Protein AF-A0A941KL10-F1 (afdb_monomer_lite)

Secondary structure (DSSP, 8-state):
--HHHHHHHHHHHHHHHHHHHHHHHHHHHHTT-HHHHHHHHHHS----IIIIIHHHHHHHHHHHHHTT-HHHHHHHHHHHHHHGGGS---HHHHHHHHHHHHHHHHHHSTTS---HHHHHHHTT----TTSS-HHHHHHS-S-TTTT---PPPPPPPPPP-

pLDDT: mean 87.09, std 13.8, range [38.12, 97.5]

Foldseek 3Di:
DPPVVVVVVVLVVLLVLLLVLLQQLLVCVVVLNLVSSVVSLVRRDDHDLQRCVLSSLLSVLSSCLSVVVLVSSLVSLLVSLVCNVVYPDDPQQSLVSLLLSLQSQLVSDPNSGHDPSSCVSNVDDDHDPVPHDVSCCSRRPSDPPPVPPPPPPPPDPPDDD

Sequence (161 aa):
MFSGRKSAEKRREQIETADAAVADAMQALNVDDVDAARQHLAEAPKTHYADVGWKVGLAGAMIDLKMGRKRSGLNKLVAVCSRLDETSLSKDDKNYLRLYALYRSSEVTKDRKAPMELRMLVEDFRFDHTLVDPILRRDFVLRKADELAETPPPPPPPAVA

Radius of gyration: 19.18 Å; chains: 1; bounding box: 46×34×82 Å

Structure (mmCIF, N/CA/C/O backbone):
data_AF-A0A941KL10-F1
#
_entry.id   AF-A0A941KL10-F1
#
loop_
_atom_site.group_PDB
_atom_site.id
_atom_site.type_symbol
_atom_site.label_atom_id
_atom_site.label_alt_id
_atom_site.label_comp_id
_atom_site.label_asym_id
_atom_site.label_entity_id
_atom_site.label_seq_id
_atom_site.pdbx_PDB_ins_code
_atom_site.Cartn_x
_atom_site.Cartn_y
_atom_site.Cartn_z
_atom_site.occupancy
_atom_site.B_iso_or_equiv
_atom_site.auth_seq_id
_atom_site.auth_comp_id
_atom_site.auth_asym_id
_atom_site.auth_atom_id
_atom_site.pdbx_PDB_model_num
ATOM 1 N N . MET A 1 1 ? 19.144 -2.501 -32.855 1.00 54.62 1 MET A N 1
ATOM 2 C CA . MET A 1 1 ? 18.860 -3.002 -31.487 1.00 54.62 1 MET A CA 1
ATOM 3 C C . MET A 1 1 ? 18.588 -1.875 -30.463 1.00 54.62 1 MET A C 1
ATOM 5 O O . MET A 1 1 ? 18.832 -2.064 -29.281 1.00 54.62 1 MET A O 1
ATOM 9 N N . PHE A 1 2 ? 18.045 -0.713 -30.865 1.00 56.78 2 PHE A N 1
ATOM 10 C CA . PHE A 1 2 ? 17.906 0.469 -29.984 1.00 56.78 2 PHE A CA 1
ATOM 11 C C . PHE A 1 2 ? 16.512 0.657 -29.345 1.00 56.78 2 PHE A C 1
ATOM 13 O O . PHE A 1 2 ? 16.384 1.415 -28.388 1.00 56.78 2 PHE A O 1
ATOM 20 N N . SER A 1 3 ? 15.469 -0.042 -29.815 1.00 62.28 3 SER A N 1
ATOM 21 C CA . SER A 1 3 ? 14.093 0.134 -29.311 1.00 62.28 3 SER A CA 1
ATOM 22 C C . SER A 1 3 ? 13.882 -0.411 -27.892 1.00 62.28 3 SER A C 1
ATOM 24 O O . SER A 1 3 ? 13.167 0.208 -27.109 1.00 62.28 3 SER A O 1
ATOM 26 N N . GLY A 1 4 ? 14.552 -1.513 -27.532 1.00 66.19 4 GLY A N 1
ATOM 27 C CA . GLY A 1 4 ? 14.400 -2.163 -26.223 1.00 66.19 4 GLY A CA 1
ATOM 28 C C . GLY A 1 4 ? 14.954 -1.353 -25.045 1.00 66.19 4 GLY A C 1
ATOM 29 O O . GLY A 1 4 ? 14.389 -1.386 -23.953 1.00 66.19 4 GLY A O 1
ATOM 30 N N . ARG A 1 5 ? 16.029 -0.579 -25.261 1.00 72.50 5 ARG A N 1
ATOM 31 C CA . ARG A 1 5 ? 16.609 0.282 -24.213 1.00 72.50 5 ARG A CA 1
ATOM 32 C C . ARG A 1 5 ? 15.681 1.444 -23.875 1.00 72.50 5 ARG A C 1
ATOM 34 O O . ARG A 1 5 ? 15.377 1.638 -22.707 1.00 72.50 5 ARG A O 1
ATOM 41 N N . LYS A 1 6 ? 15.136 2.119 -24.892 1.00 74.81 6 LYS A N 1
ATOM 42 C CA . LYS A 1 6 ? 14.195 3.233 -24.710 1.00 74.81 6 LYS A CA 1
ATOM 43 C C . LYS A 1 6 ? 12.895 2.795 -24.023 1.00 74.81 6 LYS A C 1
ATOM 45 O O . LYS A 1 6 ? 12.354 3.526 -23.203 1.00 74.81 6 LYS A O 1
ATOM 50 N N . SER A 1 7 ? 12.395 1.592 -24.324 1.00 82.75 7 SER A N 1
ATOM 51 C CA . SER A 1 7 ? 11.226 1.042 -23.622 1.00 82.75 7 SER A CA 1
ATOM 52 C C . SER A 1 7 ? 11.526 0.642 -22.176 1.00 82.75 7 SER A C 1
ATOM 54 O O . SER A 1 7 ? 10.665 0.801 -21.317 1.00 82.75 7 SER A O 1
ATOM 56 N N . ALA A 1 8 ? 12.728 0.128 -21.898 1.00 85.69 8 ALA A N 1
ATOM 57 C CA . ALA A 1 8 ? 13.136 -0.238 -20.543 1.00 85.69 8 ALA A CA 1
ATOM 58 C C . ALA A 1 8 ? 13.370 0.999 -19.665 1.00 85.69 8 ALA A C 1
ATOM 60 O O . ALA A 1 8 ? 12.950 1.016 -18.514 1.00 85.69 8 ALA A O 1
ATOM 61 N N . GLU A 1 9 ? 13.987 2.038 -20.221 1.00 88.12 9 GLU A N 1
ATOM 62 C CA . GLU A 1 9 ? 14.201 3.329 -19.564 1.00 88.12 9 GLU A CA 1
ATOM 63 C C . GLU A 1 9 ? 12.870 4.005 -19.227 1.00 88.12 9 GLU A C 1
ATOM 65 O O . GLU A 1 9 ? 12.621 4.312 -18.068 1.00 88.12 9 GLU A O 1
ATOM 70 N N . LYS A 1 10 ? 11.945 4.078 -20.193 1.00 88.88 10 LYS A N 1
ATOM 71 C CA . LYS A 1 10 ? 10.589 4.585 -19.945 1.00 88.88 10 LYS A CA 1
ATOM 72 C C . LYS A 1 10 ? 9.850 3.788 -18.867 1.00 88.88 10 LYS A C 1
ATOM 74 O O . LYS A 1 10 ? 9.113 4.364 -18.075 1.00 88.88 10 LYS A O 1
ATOM 79 N N . ARG A 1 11 ? 10.019 2.460 -18.828 1.00 89.00 11 ARG A N 1
ATOM 80 C CA . ARG A 1 11 ? 9.426 1.632 -17.766 1.00 89.00 11 ARG A CA 1
ATOM 81 C C . ARG A 1 11 ? 10.024 1.975 -16.401 1.00 89.00 11 ARG A C 1
ATOM 83 O O . ARG A 1 11 ? 9.268 2.069 -15.444 1.00 89.00 11 ARG A O 1
ATOM 90 N N . ARG A 1 12 ? 11.345 2.155 -16.305 1.00 91.12 12 ARG A N 1
ATOM 91 C CA . ARG A 1 12 ? 12.007 2.551 -15.050 1.00 91.12 12 ARG A CA 1
ATOM 92 C C . ARG A 1 12 ? 11.510 3.905 -14.566 1.00 91.12 12 ARG A C 1
ATOM 94 O O . ARG A 1 12 ? 11.072 3.991 -13.431 1.00 91.12 12 ARG A O 1
ATOM 101 N N . GLU A 1 13 ? 11.455 4.893 -15.451 1.00 93.19 13 GLU A N 1
ATOM 102 C CA . GLU A 1 13 ? 10.927 6.225 -15.140 1.00 93.19 13 GLU A CA 1
ATOM 103 C C . GLU A 1 13 ? 9.470 6.159 -14.649 1.00 93.19 13 GLU A C 1
ATOM 105 O O . GLU A 1 13 ? 9.105 6.795 -13.663 1.00 93.19 13 GLU A O 1
ATOM 110 N N . GLN A 1 14 ? 8.627 5.332 -15.279 1.00 93.00 14 GLN A N 1
ATOM 111 C CA . GLN A 1 14 ? 7.256 5.101 -14.811 1.00 93.00 14 GLN A CA 1
ATOM 112 C C . GLN A 1 14 ? 7.201 4.439 -13.431 1.00 93.00 14 GLN A C 1
ATOM 114 O O . GLN A 1 14 ? 6.333 4.785 -12.633 1.00 93.00 14 GLN A O 1
ATOM 119 N N . ILE A 1 15 ? 8.093 3.485 -13.156 1.00 93.62 15 ILE A N 1
ATOM 120 C CA . ILE A 1 15 ? 8.186 2.835 -11.846 1.00 93.62 15 ILE A CA 1
ATOM 121 C C . ILE A 1 15 ? 8.603 3.856 -10.787 1.00 93.62 15 ILE A C 1
ATOM 123 O O . ILE A 1 15 ? 7.926 3.960 -9.773 1.00 93.62 15 ILE A O 1
ATOM 127 N N . GLU A 1 16 ? 9.650 4.637 -11.048 1.00 94.19 16 GLU A N 1
ATOM 128 C CA . GLU A 1 16 ? 10.153 5.682 -10.147 1.00 94.19 16 GLU A CA 1
ATOM 129 C C . GLU A 1 16 ? 9.087 6.749 -9.871 1.00 94.19 16 GLU A C 1
ATOM 131 O O . GLU A 1 16 ? 8.842 7.097 -8.719 1.00 94.19 16 GLU A O 1
ATOM 136 N N . THR A 1 17 ? 8.379 7.204 -10.909 1.00 95.38 17 THR A N 1
ATOM 137 C CA . THR A 1 17 ? 7.295 8.191 -10.772 1.00 95.38 17 THR A CA 1
ATOM 138 C C . THR A 1 17 ? 6.135 7.641 -9.940 1.00 95.38 17 THR A C 1
ATOM 140 O O . THR A 1 17 ? 5.599 8.335 -9.080 1.00 95.38 17 THR A O 1
ATOM 143 N N . ALA A 1 18 ? 5.731 6.388 -10.175 1.00 95.25 18 ALA A N 1
ATOM 144 C CA . ALA A 1 18 ? 4.672 5.758 -9.389 1.00 95.25 18 ALA A CA 1
ATOM 145 C C . ALA A 1 18 ? 5.098 5.515 -7.935 1.00 95.25 18 ALA A C 1
ATOM 147 O O . ALA A 1 18 ? 4.270 5.646 -7.037 1.00 95.25 18 ALA A O 1
ATOM 148 N N . ASP A 1 19 ? 6.365 5.172 -7.700 1.00 94.50 19 ASP A N 1
ATOM 149 C CA . ASP A 1 19 ? 6.909 4.983 -6.357 1.00 94.50 19 ASP A CA 1
ATOM 150 C C . ASP A 1 19 ? 6.917 6.298 -5.568 1.00 94.50 19 ASP A C 1
ATOM 152 O O . ASP A 1 19 ? 6.421 6.339 -4.443 1.00 94.50 19 ASP A O 1
ATOM 156 N N . ALA A 1 20 ? 7.375 7.389 -6.193 1.00 95.56 20 ALA A N 1
ATOM 157 C CA . ALA A 1 20 ? 7.349 8.731 -5.611 1.00 95.56 20 ALA A CA 1
ATOM 158 C C . ALA A 1 20 ? 5.918 9.182 -5.280 1.00 95.56 20 ALA A C 1
ATOM 160 O O . ALA A 1 20 ? 5.639 9.570 -4.149 1.00 95.56 20 ALA A O 1
ATOM 161 N N . ALA A 1 21 ? 4.983 9.019 -6.220 1.00 96.56 21 ALA A N 1
ATOM 162 C CA . ALA A 1 21 ? 3.575 9.348 -6.004 1.00 96.56 21 ALA A CA 1
ATOM 163 C C . ALA A 1 21 ? 2.951 8.563 -4.835 1.00 96.56 21 ALA A C 1
ATOM 165 O O . ALA A 1 21 ? 2.115 9.091 -4.100 1.00 96.56 21 ALA A O 1
ATOM 166 N N . VAL A 1 22 ? 3.350 7.298 -4.640 1.00 96.69 22 VAL A N 1
ATOM 167 C CA . VAL A 1 22 ? 2.922 6.512 -3.476 1.00 96.69 22 VAL A CA 1
ATOM 168 C C . VAL A 1 22 ? 3.543 7.047 -2.191 1.00 96.69 22 VAL A C 1
ATOM 170 O O . VAL A 1 22 ? 2.820 7.174 -1.204 1.00 96.69 22 VAL A O 1
ATOM 173 N N . ALA A 1 23 ? 4.840 7.354 -2.183 1.00 95.19 23 ALA A N 1
ATOM 174 C CA . ALA A 1 23 ? 5.514 7.898 -1.008 1.00 95.19 23 ALA A CA 1
ATOM 175 C C . ALA A 1 23 ? 4.858 9.214 -0.552 1.00 95.19 23 ALA A C 1
ATOM 177 O O . ALA A 1 23 ? 4.473 9.330 0.614 1.00 95.19 23 ALA A O 1
ATOM 178 N N . ASP A 1 24 ? 4.618 10.139 -1.485 1.00 96.69 24 ASP A N 1
ATOM 179 C CA . ASP A 1 24 ? 3.948 11.416 -1.220 1.00 96.69 24 ASP A CA 1
ATOM 180 C C . ASP A 1 24 ? 2.513 11.201 -0.719 1.00 96.69 24 ASP A C 1
ATOM 182 O O . ASP A 1 24 ? 2.085 11.799 0.273 1.00 96.69 24 ASP A O 1
ATOM 186 N N . ALA A 1 25 ? 1.772 10.273 -1.338 1.00 97.00 25 ALA A N 1
ATOM 187 C CA . ALA A 1 25 ? 0.425 9.938 -0.894 1.00 97.00 25 ALA A CA 1
ATOM 188 C C . ALA A 1 25 ? 0.406 9.362 0.530 1.00 97.00 25 ALA A C 1
ATOM 190 O O . ALA A 1 25 ? -0.423 9.760 1.349 1.00 97.00 25 ALA A O 1
ATOM 191 N N . MET A 1 26 ? 1.315 8.441 0.854 1.00 95.94 26 MET A N 1
ATOM 192 C CA . MET A 1 26 ? 1.411 7.850 2.190 1.00 95.94 26 MET A CA 1
ATOM 193 C C . MET A 1 26 ? 1.853 8.880 3.237 1.00 95.94 26 MET A C 1
ATOM 195 O O . MET A 1 26 ? 1.329 8.875 4.354 1.00 95.94 26 MET A O 1
ATOM 199 N N . GLN A 1 27 ? 2.748 9.804 2.879 1.00 94.25 27 GLN A N 1
ATOM 200 C CA . GLN A 1 27 ? 3.142 10.915 3.742 1.00 94.25 27 GLN A CA 1
ATOM 201 C C . GLN A 1 27 ? 1.961 11.847 4.041 1.00 94.25 27 GLN A C 1
ATOM 203 O O . GLN A 1 27 ? 1.730 12.175 5.206 1.00 94.25 27 GLN A O 1
ATOM 208 N N . ALA A 1 28 ? 1.166 12.206 3.031 1.00 95.69 28 ALA A N 1
ATOM 209 C CA . ALA A 1 28 ? -0.050 12.995 3.217 1.00 95.69 28 ALA A CA 1
ATOM 210 C C . ALA A 1 28 ? -1.064 12.279 4.135 1.00 95.69 28 ALA A C 1
ATOM 212 O O . ALA A 1 28 ? -1.603 12.874 5.069 1.00 95.69 28 ALA A O 1
ATOM 213 N N . LEU A 1 29 ? -1.246 10.961 3.971 1.00 94.19 29 LEU A N 1
ATOM 214 C CA . LEU A 1 29 ? -2.108 10.165 4.856 1.00 94.19 29 LEU A CA 1
ATOM 215 C C . LEU A 1 29 ? -1.626 10.109 6.315 1.00 94.19 29 LEU A C 1
ATOM 217 O O . LEU A 1 29 ? -2.452 9.927 7.216 1.00 94.19 29 LEU A O 1
ATOM 221 N 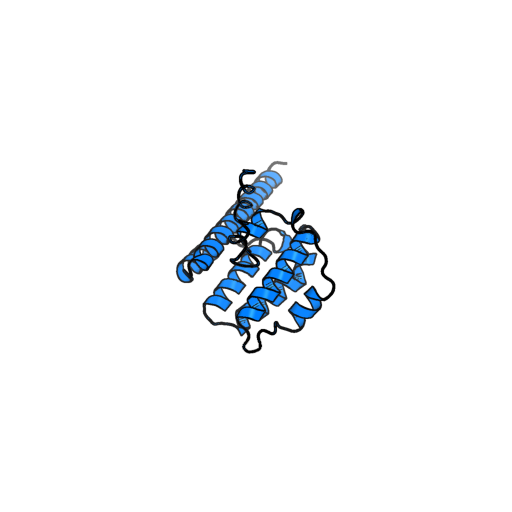N . ASN A 1 30 ? -0.321 10.244 6.569 1.00 89.75 30 ASN A N 1
ATOM 222 C CA . ASN A 1 30 ? 0.229 10.248 7.928 1.00 89.75 30 ASN A CA 1
ATOM 223 C C . ASN A 1 30 ? -0.164 11.504 8.720 1.00 89.75 30 ASN A C 1
ATOM 225 O O . ASN A 1 30 ? -0.309 11.416 9.944 1.00 89.75 30 ASN A O 1
ATOM 229 N N . VAL A 1 31 ? -0.378 12.624 8.024 1.00 92.62 31 VAL A N 1
ATOM 230 C CA . VAL A 1 31 ? -0.869 13.899 8.580 1.00 92.62 31 VAL A CA 1
ATOM 231 C C . VAL A 1 31 ? -2.372 14.110 8.351 1.00 92.62 31 VAL A C 1
ATOM 233 O O . VAL A 1 31 ? -2.872 15.216 8.515 1.00 92.62 31 VAL A O 1
ATOM 236 N N . ASP A 1 32 ? -3.094 13.040 7.996 1.00 92.75 32 ASP A N 1
ATOM 237 C CA . ASP A 1 32 ? -4.540 13.029 7.737 1.00 92.75 32 ASP A CA 1
ATOM 238 C C . ASP A 1 32 ? -5.006 13.935 6.572 1.00 92.75 32 ASP A C 1
ATOM 240 O O . ASP A 1 32 ? -6.200 14.211 6.440 1.00 92.75 32 ASP A O 1
ATOM 244 N N . ASP A 1 33 ? -4.101 14.314 5.661 1.00 96.38 33 ASP A N 1
ATOM 245 C CA . ASP A 1 33 ? -4.433 15.032 4.425 1.00 96.38 33 ASP A CA 1
ATOM 246 C C . ASP A 1 33 ? -4.834 14.050 3.311 1.00 96.38 33 ASP A C 1
ATOM 248 O O . ASP A 1 33 ? -4.043 13.597 2.478 1.00 96.38 33 ASP A O 1
ATOM 252 N N . VAL A 1 34 ? -6.109 13.666 3.327 1.00 96.75 34 VAL A N 1
ATOM 253 C CA . VAL A 1 34 ? -6.660 12.680 2.390 1.00 96.75 34 VAL A CA 1
ATOM 254 C C . VAL A 1 34 ? -6.808 13.241 0.973 1.00 96.75 34 VAL A C 1
ATOM 256 O O . VAL A 1 34 ? -6.735 12.480 0.005 1.00 96.75 34 VAL A O 1
ATOM 259 N N . ASP A 1 35 ? -7.016 14.549 0.826 1.00 96.94 35 ASP A N 1
ATOM 260 C CA . ASP A 1 35 ? -7.191 15.166 -0.488 1.00 96.94 35 ASP A CA 1
ATOM 261 C C . ASP A 1 35 ? -5.858 15.279 -1.227 1.00 96.94 35 ASP A C 1
ATOM 263 O O . ASP A 1 35 ? -5.795 14.873 -2.393 1.00 96.94 35 ASP A O 1
ATOM 267 N N . ALA A 1 36 ? -4.782 15.694 -0.549 1.00 97.19 36 ALA A N 1
ATOM 268 C CA . ALA A 1 36 ? -3.438 15.651 -1.121 1.00 97.19 36 ALA A CA 1
ATOM 269 C C . ALA A 1 36 ? -3.033 14.214 -1.478 1.00 97.19 36 ALA A C 1
ATOM 271 O O . ALA A 1 36 ? -2.588 13.953 -2.596 1.00 97.19 36 ALA A O 1
ATOM 272 N N . ALA A 1 37 ? -3.297 13.241 -0.595 1.00 97.19 37 ALA A N 1
ATOM 273 C CA . ALA A 1 37 ? -2.994 11.836 -0.875 1.00 97.19 37 ALA A CA 1
ATOM 274 C C . ALA A 1 37 ? -3.665 11.321 -2.158 1.00 97.19 37 ALA A C 1
ATOM 276 O O . ALA A 1 37 ? -3.079 10.561 -2.932 1.00 97.19 37 ALA A O 1
ATOM 277 N N . ARG A 1 38 ? -4.908 11.746 -2.407 1.00 97.44 38 ARG A N 1
ATOM 278 C CA . ARG A 1 38 ? -5.637 11.413 -3.635 1.00 97.44 38 ARG A CA 1
ATOM 279 C C . ARG A 1 38 ? -5.055 12.080 -4.868 1.00 97.44 38 ARG A C 1
ATOM 281 O O . ARG A 1 38 ? -5.061 11.444 -5.918 1.00 97.44 38 ARG A O 1
ATOM 288 N N . GLN A 1 39 ? -4.624 13.333 -4.753 1.00 97.31 39 GLN A N 1
ATOM 289 C CA . GLN A 1 39 ? -4.010 14.066 -5.858 1.00 97.31 39 GLN A CA 1
ATOM 290 C C . GLN A 1 39 ? -2.694 13.403 -6.265 1.00 97.31 39 GLN A C 1
ATOM 292 O O . GLN A 1 39 ? -2.580 12.984 -7.413 1.00 97.31 39 GLN A O 1
ATOM 297 N N . HIS A 1 40 ? -1.790 13.162 -5.311 1.00 97.06 40 HIS A N 1
ATOM 298 C CA . HIS A 1 40 ? -0.528 12.464 -5.567 1.00 97.06 40 HIS A CA 1
ATOM 299 C C . HIS A 1 40 ? -0.753 11.091 -6.210 1.00 97.06 40 HIS A C 1
ATOM 301 O O . HIS A 1 40 ? -0.184 10.780 -7.253 1.00 97.06 40 HIS A O 1
ATOM 307 N N . LEU A 1 41 ? -1.663 10.275 -5.664 1.00 96.06 41 LEU A N 1
ATOM 308 C CA . LEU A 1 41 ? -1.915 8.947 -6.227 1.00 96.06 41 LEU A CA 1
ATOM 309 C C . LEU A 1 41 ? -2.582 8.991 -7.616 1.00 96.06 41 LEU A C 1
ATOM 311 O O . LEU A 1 41 ? -2.435 8.047 -8.390 1.00 96.06 41 LEU A O 1
ATOM 315 N N . ALA A 1 42 ? -3.318 10.056 -7.950 1.00 95.06 42 ALA A N 1
ATOM 316 C CA . ALA A 1 42 ? -3.915 10.229 -9.276 1.00 95.06 42 ALA A CA 1
ATOM 317 C C . ALA A 1 42 ? -2.871 10.544 -10.360 1.00 95.06 42 ALA A C 1
ATOM 319 O O . ALA A 1 42 ? -3.112 10.250 -11.533 1.00 95.06 42 ALA A O 1
ATOM 320 N N . GLU A 1 43 ? -1.724 11.101 -9.973 1.00 94.12 43 GLU A N 1
ATOM 321 C CA . GLU A 1 43 ? -0.586 11.366 -10.859 1.00 94.12 43 GLU A CA 1
ATOM 322 C C . GLU A 1 43 ? 0.250 10.105 -11.132 1.00 94.12 43 GLU A C 1
ATOM 324 O O . GLU A 1 43 ? 1.007 10.059 -12.104 1.00 94.12 43 GLU A O 1
ATOM 329 N N . ALA A 1 44 ? 0.077 9.047 -10.329 1.00 94.19 44 ALA A N 1
ATOM 330 C CA . ALA A 1 44 ? 0.808 7.798 -10.497 1.00 94.19 44 ALA A CA 1
ATOM 331 C C . ALA A 1 44 ? 0.500 7.149 -11.866 1.00 94.19 44 ALA A C 1
ATOM 333 O O . ALA A 1 44 ? -0.662 6.842 -12.175 1.00 94.19 44 ALA A O 1
ATOM 334 N N . PRO A 1 45 ? 1.517 6.872 -12.705 1.00 93.50 45 PRO A N 1
ATOM 335 C CA . PRO A 1 45 ? 1.301 6.204 -13.977 1.00 93.50 45 PRO A CA 1
ATOM 336 C C . PRO A 1 45 ? 0.795 4.771 -13.773 1.00 93.50 45 PRO A C 1
ATOM 338 O O . PRO A 1 45 ? 1.086 4.100 -12.783 1.00 93.50 45 PRO A O 1
ATOM 341 N N . LYS A 1 46 ? 0.065 4.255 -14.767 1.00 91.06 46 LYS A N 1
ATOM 342 C CA . LYS A 1 46 ? -0.338 2.844 -14.784 1.00 91.06 46 LYS A CA 1
ATOM 343 C C . LYS A 1 46 ? 0.890 1.960 -14.989 1.00 91.06 46 LYS A C 1
ATOM 345 O O . LYS A 1 46 ? 1.499 1.985 -16.057 1.00 91.06 46 LYS A O 1
ATOM 350 N N . THR A 1 47 ? 1.198 1.148 -13.990 1.00 91.06 47 THR A N 1
ATOM 351 C CA . THR A 1 47 ? 2.322 0.207 -13.986 1.00 91.06 47 THR A CA 1
ATOM 352 C C . THR A 1 47 ? 1.831 -1.231 -13.842 1.00 91.06 47 THR A C 1
ATOM 354 O O . THR A 1 47 ? 0.682 -1.489 -13.466 1.00 91.06 47 THR A O 1
ATOM 357 N N . HIS A 1 48 ? 2.688 -2.200 -14.175 1.00 91.75 48 HIS A N 1
ATOM 358 C CA . HIS A 1 48 ? 2.368 -3.599 -13.917 1.00 91.75 48 HIS A CA 1
ATOM 359 C C . HIS A 1 48 ? 2.317 -3.862 -12.413 1.00 91.75 48 HIS A C 1
ATOM 361 O O . HIS A 1 48 ? 3.083 -3.293 -11.632 1.00 91.75 48 HIS A O 1
ATOM 367 N N . TYR A 1 49 ? 1.421 -4.769 -12.018 1.00 91.75 49 TYR A N 1
ATOM 368 C CA . TYR A 1 49 ? 1.232 -5.127 -10.616 1.00 91.75 49 TYR A CA 1
ATOM 369 C C . TYR A 1 49 ? 2.531 -5.611 -9.962 1.00 91.75 49 TYR A C 1
ATOM 371 O O . TYR A 1 49 ? 2.855 -5.141 -8.880 1.00 91.75 49 TYR A O 1
ATOM 379 N N . ALA A 1 50 ? 3.279 -6.487 -10.643 1.00 92.06 50 ALA A N 1
ATOM 380 C CA . ALA A 1 50 ? 4.522 -7.073 -10.141 1.00 92.06 50 ALA A CA 1
ATOM 381 C C . ALA A 1 50 ? 5.663 -6.058 -9.941 1.00 92.06 50 ALA A C 1
ATOM 383 O O . ALA A 1 50 ? 6.536 -6.311 -9.117 1.00 92.06 50 ALA A O 1
ATOM 384 N N . ASP A 1 51 ? 5.634 -4.927 -10.657 1.00 90.62 51 ASP A N 1
ATOM 385 C CA . ASP A 1 51 ? 6.660 -3.885 -10.568 1.00 90.62 51 ASP A CA 1
ATOM 386 C C . ASP A 1 51 ? 6.380 -2.965 -9.362 1.00 90.62 51 ASP A C 1
ATOM 388 O O . ASP A 1 51 ? 7.045 -3.038 -8.332 1.00 90.62 51 ASP A O 1
ATOM 392 N N . VAL A 1 52 ? 5.348 -2.118 -9.465 1.00 93.00 52 VAL A N 1
ATOM 393 C CA . VAL A 1 52 ? 4.967 -1.148 -8.413 1.00 93.00 52 VAL A CA 1
ATOM 394 C C . VAL A 1 52 ? 3.451 -0.952 -8.298 1.00 93.00 52 VAL A C 1
ATOM 396 O O . VAL A 1 52 ? 2.965 -0.294 -7.380 1.00 93.00 52 VAL A O 1
ATOM 399 N N . GLY A 1 53 ? 2.657 -1.573 -9.178 1.00 93.56 53 GLY A N 1
ATOM 400 C CA . GLY A 1 53 ? 1.197 -1.449 -9.141 1.00 93.56 53 GLY A CA 1
ATOM 401 C C . GLY A 1 53 ? 0.580 -1.961 -7.833 1.00 93.56 53 GLY A C 1
ATOM 402 O O . GLY A 1 53 ? -0.479 -1.486 -7.423 1.00 93.56 53 GLY A O 1
ATOM 403 N N . TRP A 1 54 ? 1.256 -2.879 -7.135 1.00 95.81 54 TRP A N 1
ATOM 404 C CA . TRP A 1 54 ? 0.863 -3.320 -5.798 1.00 95.81 54 TRP A CA 1
ATOM 405 C C . TRP A 1 54 ? 0.955 -2.192 -4.749 1.00 95.81 54 TRP A C 1
ATOM 407 O O . TRP A 1 54 ? 0.046 -2.074 -3.925 1.00 95.81 54 TRP A O 1
ATOM 417 N N . LYS A 1 55 ? 1.978 -1.319 -4.810 1.00 95.75 55 LYS A N 1
ATOM 418 C CA . LYS A 1 55 ? 2.128 -0.151 -3.918 1.00 95.75 55 LYS A CA 1
ATOM 419 C C . LYS A 1 55 ? 1.008 0.859 -4.149 1.00 95.75 55 LYS A C 1
ATOM 421 O O . LYS A 1 55 ? 0.365 1.297 -3.196 1.00 95.75 55 LYS A O 1
ATOM 426 N N . VAL A 1 56 ? 0.712 1.148 -5.419 1.00 96.25 56 VAL A N 1
ATOM 427 C CA . VAL A 1 56 ? -0.397 2.031 -5.823 1.00 96.25 56 VAL A CA 1
ATOM 428 C C . VAL A 1 56 ? -1.735 1.488 -5.311 1.00 96.25 56 VAL A C 1
ATOM 430 O O . VAL A 1 56 ? -2.546 2.226 -4.750 1.00 96.25 56 VAL A O 1
ATOM 433 N N . GLY A 1 57 ? -1.958 0.176 -5.447 1.00 96.12 57 GLY A N 1
ATOM 434 C CA . GLY A 1 57 ? -3.146 -0.494 -4.918 1.00 96.12 57 GLY A CA 1
ATOM 435 C C . GLY A 1 57 ? -3.263 -0.395 -3.394 1.00 96.12 57 GLY A C 1
ATOM 436 O O . GLY A 1 57 ? -4.357 -0.143 -2.882 1.00 96.12 57 GLY A O 1
ATOM 437 N N . LEU A 1 58 ? -2.146 -0.549 -2.676 1.00 96.69 58 LEU A N 1
ATOM 438 C CA . LEU A 1 58 ? -2.100 -0.466 -1.217 1.00 96.69 58 LEU A CA 1
ATOM 439 C C . LEU A 1 58 ? -2.397 0.956 -0.718 1.00 96.69 58 LEU A C 1
ATOM 441 O O . LEU A 1 58 ? -3.275 1.130 0.129 1.00 96.69 58 LEU A O 1
ATOM 445 N N . ALA A 1 59 ? -1.758 1.976 -1.297 1.00 97.00 59 ALA A N 1
ATOM 446 C CA . ALA A 1 59 ? -2.038 3.381 -0.993 1.00 97.00 59 ALA A CA 1
ATOM 447 C C . ALA A 1 59 ? -3.505 3.740 -1.287 1.00 97.00 59 ALA A C 1
ATOM 449 O O . ALA A 1 59 ? -4.194 4.336 -0.457 1.00 97.00 59 ALA A O 1
ATOM 450 N N . GLY A 1 60 ? -4.042 3.277 -2.420 1.00 97.25 60 GLY A N 1
ATOM 451 C CA . GLY A 1 60 ? -5.450 3.465 -2.769 1.00 97.25 60 GLY A CA 1
ATOM 452 C C . GLY A 1 60 ? -6.424 2.781 -1.802 1.00 97.25 60 GLY A C 1
ATOM 453 O O . GLY A 1 60 ? -7.540 3.270 -1.604 1.00 97.25 60 GLY A O 1
ATOM 454 N N . ALA A 1 61 ? -6.026 1.666 -1.183 1.00 97.50 61 ALA A N 1
ATOM 455 C CA . ALA A 1 61 ? -6.792 1.040 -0.110 1.00 97.50 61 ALA A CA 1
ATOM 456 C C . ALA A 1 61 ? -6.791 1.912 1.155 1.00 97.50 61 ALA A C 1
ATOM 458 O O . ALA A 1 61 ? -7.846 2.100 1.761 1.00 97.50 61 ALA A O 1
ATOM 459 N N . MET A 1 62 ? -5.638 2.481 1.525 1.00 97.00 62 MET A N 1
ATOM 460 C CA . MET A 1 62 ? -5.509 3.354 2.699 1.00 97.00 62 MET A CA 1
ATOM 461 C C . MET A 1 62 ? -6.332 4.633 2.566 1.00 97.00 62 MET A C 1
ATOM 463 O O . MET A 1 62 ? -7.038 4.997 3.506 1.00 97.00 62 MET A O 1
ATOM 467 N N . ILE A 1 63 ? -6.327 5.254 1.384 1.00 97.38 63 ILE A N 1
ATOM 468 C CA . ILE A 1 63 ? -7.191 6.400 1.074 1.00 97.38 63 ILE A CA 1
ATOM 469 C C . ILE A 1 63 ? -8.661 6.039 1.309 1.00 97.38 63 ILE A C 1
ATOM 471 O O . ILE A 1 63 ? -9.363 6.742 2.032 1.00 97.38 63 ILE A O 1
ATOM 475 N N . ASP A 1 64 ? -9.141 4.923 0.750 1.00 97.50 64 ASP A N 1
ATOM 476 C CA . ASP A 1 64 ? -10.539 4.512 0.927 1.00 97.50 64 ASP A CA 1
ATOM 477 C C . ASP A 1 64 ? -10.888 4.265 2.401 1.00 97.50 64 ASP A C 1
ATOM 479 O O . ASP A 1 64 ? -11.978 4.636 2.845 1.00 97.50 64 ASP A O 1
ATOM 483 N N . LEU A 1 65 ? -9.976 3.667 3.173 1.00 95.19 65 LEU A N 1
ATOM 484 C CA . LEU A 1 65 ? -10.167 3.468 4.610 1.00 95.19 65 LEU A CA 1
ATOM 485 C C . LEU A 1 65 ? -10.265 4.799 5.365 1.00 95.19 65 LEU A C 1
ATOM 487 O O . LEU A 1 65 ? -11.180 4.962 6.175 1.00 95.19 65 LEU A O 1
ATOM 491 N N . LYS A 1 66 ? -9.383 5.759 5.066 1.00 94.31 66 LYS A N 1
ATOM 492 C CA . LYS A 1 66 ? -9.374 7.102 5.668 1.00 94.31 66 LYS A CA 1
ATOM 493 C C . LYS A 1 66 ? -10.605 7.928 5.294 1.00 94.31 66 LYS A C 1
ATOM 495 O O . LYS A 1 66 ? -11.135 8.642 6.135 1.00 94.31 66 LYS A O 1
ATOM 500 N N . MET A 1 67 ? -11.147 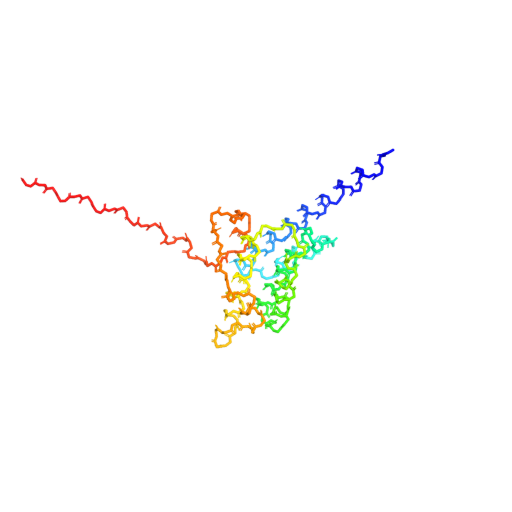7.740 4.091 1.00 94.62 67 MET A N 1
ATOM 501 C CA . MET A 1 67 ? -12.423 8.333 3.660 1.00 94.62 67 MET A CA 1
ATOM 502 C C . MET A 1 67 ? -13.665 7.650 4.260 1.00 94.62 67 MET A C 1
ATOM 504 O O . MET A 1 67 ? -14.791 7.959 3.871 1.00 94.62 67 MET A O 1
ATOM 508 N N . GLY A 1 68 ? -13.500 6.661 5.143 1.00 93.75 68 GLY A N 1
ATOM 509 C CA . GLY A 1 68 ? -14.614 5.917 5.732 1.00 93.75 68 GLY A CA 1
ATOM 510 C C . GLY A 1 68 ? -15.267 4.898 4.789 1.00 93.75 68 GLY A C 1
ATOM 511 O O . GLY A 1 68 ? -16.243 4.246 5.169 1.00 93.75 68 GLY A O 1
ATOM 512 N N . ARG A 1 69 ? -14.718 4.669 3.588 1.00 95.75 69 ARG A N 1
ATOM 513 C CA . ARG A 1 69 ? -15.195 3.667 2.616 1.00 95.75 69 ARG A CA 1
ATOM 514 C C . ARG A 1 69 ? -14.676 2.273 2.968 1.00 95.75 69 ARG A C 1
ATOM 516 O O . ARG A 1 69 ? -14.042 1.595 2.158 1.00 95.75 69 ARG A O 1
ATOM 523 N N . LYS A 1 70 ? -14.975 1.825 4.190 1.00 94.25 70 LYS A N 1
ATOM 524 C CA . LYS A 1 70 ? -14.398 0.621 4.812 1.00 94.25 70 LYS A CA 1
ATOM 525 C C . LYS A 1 70 ? -14.470 -0.610 3.912 1.00 94.25 70 LYS A C 1
ATOM 527 O O . LYS A 1 70 ? -13.456 -1.250 3.682 1.00 94.25 70 LYS A O 1
ATOM 532 N N . ARG A 1 71 ? -15.642 -0.912 3.341 1.00 93.62 71 ARG A N 1
ATOM 533 C CA . ARG A 1 71 ? -15.820 -2.081 2.459 1.00 93.62 71 ARG A CA 1
ATOM 534 C C . ARG A 1 71 ? -14.899 -2.037 1.235 1.00 93.62 71 ARG A C 1
ATOM 536 O O . ARG A 1 71 ? -14.291 -3.046 0.904 1.00 93.62 71 ARG A O 1
ATOM 543 N N . SER A 1 72 ? -14.783 -0.874 0.592 1.00 96.12 72 SER A N 1
ATOM 544 C CA . SER A 1 72 ? -13.913 -0.688 -0.577 1.00 96.12 72 SER A CA 1
ATOM 545 C C . SER A 1 72 ? -12.442 -0.870 -0.204 1.00 96.12 72 SER A C 1
ATOM 547 O O . SER A 1 72 ? -11.746 -1.674 -0.823 1.00 96.12 72 SER A O 1
ATOM 549 N N . GLY A 1 73 ? -11.988 -0.193 0.856 1.00 96.56 73 GLY A N 1
ATOM 550 C CA . GLY A 1 73 ? -10.598 -0.280 1.306 1.00 96.56 73 GLY A CA 1
ATOM 551 C C . GLY A 1 73 ? -10.208 -1.686 1.772 1.00 96.56 73 GLY A C 1
ATOM 552 O O . GLY A 1 73 ? -9.154 -2.182 1.389 1.00 96.56 73 GLY A O 1
ATOM 553 N N . LEU A 1 74 ? -11.080 -2.378 2.515 1.00 95.94 74 LEU A N 1
ATOM 554 C CA . LEU A 1 74 ? -10.841 -3.760 2.949 1.00 95.94 74 LEU A CA 1
ATOM 555 C C . LEU A 1 74 ? -10.754 -4.733 1.766 1.00 95.94 74 LEU A C 1
ATOM 557 O O . LEU A 1 74 ? -9.843 -5.555 1.722 1.00 95.94 74 LEU A O 1
ATOM 561 N N . ASN A 1 75 ? -11.646 -4.612 0.778 1.00 96.31 75 ASN A N 1
ATOM 562 C CA . ASN A 1 75 ? -11.593 -5.449 -0.422 1.00 96.31 75 ASN A CA 1
ATOM 563 C C . ASN A 1 75 ? -10.298 -5.222 -1.214 1.00 96.31 75 ASN A C 1
ATOM 565 O O . ASN A 1 75 ? -9.689 -6.180 -1.687 1.00 96.31 75 ASN A O 1
ATOM 569 N N . LYS A 1 76 ? -9.851 -3.964 -1.335 1.00 97.31 76 LYS A N 1
ATOM 570 C CA . LYS A 1 76 ? -8.573 -3.632 -1.981 1.00 97.31 76 LYS A CA 1
ATOM 571 C C . LYS A 1 76 ? -7.380 -4.205 -1.215 1.00 97.31 76 LYS A C 1
ATOM 573 O O . LYS A 1 76 ? -6.492 -4.766 -1.848 1.00 97.31 76 LYS A O 1
ATOM 578 N N . LEU A 1 77 ? -7.379 -4.121 0.119 1.00 96.56 77 LEU A N 1
ATOM 579 C CA . LEU A 1 77 ? -6.344 -4.737 0.957 1.00 96.56 77 LEU A CA 1
ATOM 580 C C . LEU A 1 77 ? -6.233 -6.242 0.706 1.00 96.56 77 LEU A C 1
ATOM 582 O O . LEU A 1 77 ? -5.143 -6.735 0.434 1.00 96.56 77 LEU A O 1
ATOM 586 N N . VAL A 1 78 ? -7.360 -6.959 0.752 1.00 95.88 78 VAL A N 1
ATOM 587 C CA . VAL A 1 78 ? -7.402 -8.403 0.475 1.00 95.88 78 VAL A CA 1
ATOM 588 C C . VAL A 1 78 ? -6.859 -8.696 -0.923 1.00 95.88 78 VAL A C 1
ATOM 590 O O . VAL A 1 78 ? -5.993 -9.556 -1.077 1.00 95.88 78 VAL A O 1
ATOM 593 N N . ALA A 1 79 ? -7.308 -7.944 -1.933 1.00 96.12 79 ALA A N 1
ATOM 594 C CA . ALA A 1 79 ? -6.871 -8.130 -3.312 1.00 96.12 79 ALA A CA 1
ATOM 595 C C . ALA A 1 79 ? -5.353 -7.948 -3.475 1.00 96.12 79 ALA A C 1
ATOM 597 O O . ALA A 1 79 ? -4.709 -8.789 -4.098 1.00 96.12 79 ALA A O 1
ATOM 598 N N . VAL A 1 80 ? -4.767 -6.904 -2.879 1.00 96.69 80 VAL A N 1
ATOM 599 C CA . VAL A 1 80 ? -3.312 -6.685 -2.908 1.00 96.69 80 VAL A CA 1
ATOM 600 C C . VAL A 1 80 ? -2.586 -7.817 -2.176 1.00 96.69 80 VAL A C 1
ATOM 602 O O . VAL A 1 80 ? -1.736 -8.490 -2.756 1.00 96.69 80 VAL A O 1
ATOM 605 N N . CYS A 1 81 ? -2.953 -8.105 -0.925 1.00 95.38 81 CYS A N 1
ATOM 606 C CA . CYS A 1 81 ? -2.263 -9.110 -0.113 1.00 95.38 81 CYS A CA 1
ATOM 607 C C . CYS A 1 81 ? -2.323 -10.528 -0.705 1.00 95.38 81 CYS A C 1
ATOM 609 O O . CYS A 1 81 ? -1.352 -11.275 -0.572 1.00 95.38 81 CYS A O 1
ATOM 611 N N . SER A 1 82 ? -3.419 -10.877 -1.389 1.00 94.44 82 SER A N 1
ATOM 612 C CA . SER A 1 82 ? -3.587 -12.170 -2.070 1.00 94.44 82 SER A CA 1
ATOM 613 C C . SER A 1 82 ? -2.673 -12.356 -3.284 1.00 94.44 82 SER A C 1
ATOM 615 O O . SER A 1 82 ? -2.396 -13.482 -3.678 1.00 94.44 82 SER A O 1
ATOM 617 N N . ARG A 1 83 ? -2.181 -11.257 -3.865 1.00 95.62 83 ARG A N 1
ATOM 618 C CA . ARG A 1 83 ? -1.373 -11.261 -5.090 1.00 95.62 83 ARG A CA 1
ATOM 619 C C . ARG A 1 83 ? 0.089 -10.915 -4.847 1.00 95.62 83 ARG A C 1
ATOM 621 O O . ARG A 1 83 ? 0.863 -10.857 -5.793 1.00 95.62 83 ARG A O 1
ATOM 628 N N . LEU A 1 84 ? 0.499 -10.680 -3.598 1.00 94.81 84 LEU A N 1
ATOM 629 C CA . LEU A 1 84 ? 1.895 -10.360 -3.277 1.00 94.81 84 LEU A CA 1
ATOM 630 C C . LEU A 1 84 ? 2.874 -11.445 -3.745 1.00 94.81 84 LEU A C 1
ATOM 632 O O . LEU A 1 84 ? 4.022 -11.128 -4.025 1.00 94.81 84 LEU A O 1
ATOM 636 N N . ASP A 1 85 ? 2.441 -12.696 -3.899 1.00 93.31 85 ASP A N 1
ATOM 637 C CA . ASP A 1 85 ? 3.306 -13.764 -4.407 1.00 93.31 85 ASP A CA 1
ATOM 638 C C . ASP A 1 85 ? 3.651 -13.614 -5.902 1.00 93.31 85 ASP A C 1
ATOM 640 O O . ASP A 1 85 ? 4.637 -14.193 -6.348 1.00 93.31 85 ASP A O 1
ATOM 644 N N . GLU A 1 86 ? 2.925 -12.771 -6.649 1.00 94.19 86 GLU A N 1
ATOM 645 C CA . GLU A 1 86 ? 3.246 -12.388 -8.034 1.00 94.19 86 GLU A CA 1
ATOM 646 C C . GLU A 1 86 ? 4.413 -11.383 -8.130 1.00 94.19 86 GLU A C 1
ATOM 648 O O . GLU A 1 86 ? 4.882 -11.091 -9.231 1.00 94.19 86 GLU A O 1
ATOM 653 N N . THR A 1 87 ? 4.869 -10.810 -7.009 1.00 94.19 87 THR A N 1
ATOM 654 C CA . THR A 1 87 ? 5.948 -9.810 -6.984 1.00 94.19 87 THR A CA 1
ATOM 655 C C . THR A 1 87 ? 7.307 -10.447 -6.690 1.00 94.19 87 THR A C 1
ATOM 657 O O . THR A 1 87 ? 7.410 -11.522 -6.085 1.00 94.19 87 THR A O 1
ATOM 660 N N . SER A 1 88 ? 8.377 -9.736 -7.052 1.00 92.75 88 SER A N 1
ATOM 661 C CA . SER A 1 88 ? 9.760 -10.112 -6.733 1.00 92.75 88 SER A CA 1
ATOM 662 C C . SER A 1 88 ? 10.192 -9.749 -5.306 1.00 92.75 88 SER A C 1
ATOM 664 O O . SER A 1 88 ? 11.377 -9.851 -4.999 1.00 92.75 88 SER A O 1
ATOM 666 N N . LEU A 1 89 ? 9.267 -9.300 -4.448 1.00 93.75 89 LEU A N 1
ATOM 667 C CA . LEU A 1 89 ? 9.563 -8.970 -3.052 1.00 93.75 89 LEU A CA 1
ATOM 668 C C . LEU A 1 89 ? 10.113 -10.185 -2.296 1.00 93.75 89 LEU A C 1
ATOM 670 O O . LEU A 1 89 ? 9.771 -11.337 -2.598 1.00 93.75 89 LEU A O 1
ATOM 674 N N . SER A 1 90 ? 10.922 -9.921 -1.271 1.00 94.06 90 SER A N 1
ATOM 675 C CA . SER A 1 90 ? 11.383 -10.974 -0.372 1.00 94.06 90 SER A CA 1
ATOM 676 C C . SER A 1 90 ? 10.210 -11.585 0.406 1.00 94.06 90 SER A C 1
ATOM 678 O O . SER A 1 90 ? 9.113 -11.022 0.491 1.00 94.06 90 SER A O 1
ATOM 680 N N . LYS A 1 91 ? 10.431 -12.765 0.995 1.00 92.69 91 LYS A N 1
ATOM 681 C CA . LYS A 1 91 ? 9.443 -13.380 1.892 1.00 92.69 91 LYS A CA 1
ATOM 682 C C . LYS A 1 91 ? 9.124 -12.450 3.068 1.00 92.69 91 LYS A C 1
ATOM 684 O O . LYS A 1 91 ? 7.957 -12.329 3.439 1.00 92.69 91 LYS A O 1
ATOM 689 N N . ASP A 1 92 ? 10.140 -11.792 3.620 1.00 92.81 92 ASP A N 1
ATOM 690 C CA . ASP A 1 92 ? 9.995 -10.906 4.770 1.00 92.81 92 ASP A CA 1
ATOM 691 C C . ASP A 1 92 ? 9.193 -9.647 4.423 1.00 92.81 92 ASP A C 1
ATOM 693 O O . ASP A 1 92 ? 8.253 -9.316 5.143 1.00 92.81 92 ASP A O 1
ATOM 697 N N . ASP A 1 93 ? 9.443 -9.027 3.266 1.00 94.44 93 ASP A N 1
ATOM 698 C CA . ASP A 1 93 ? 8.661 -7.881 2.780 1.00 94.44 93 ASP A CA 1
ATOM 699 C C . ASP A 1 93 ? 7.189 -8.247 2.557 1.00 94.44 93 ASP A C 1
ATOM 701 O O . ASP A 1 93 ? 6.278 -7.522 2.966 1.00 94.44 93 ASP A O 1
ATOM 705 N N . LYS A 1 94 ? 6.926 -9.404 1.933 1.00 94.75 94 LYS A N 1
ATOM 706 C CA . LYS A 1 94 ? 5.554 -9.887 1.704 1.00 94.75 94 LYS A CA 1
ATOM 707 C C . LYS A 1 94 ? 4.823 -10.091 3.029 1.00 94.75 94 LYS A C 1
ATOM 709 O O . LYS A 1 94 ? 3.670 -9.681 3.168 1.00 94.75 94 LYS A O 1
ATOM 714 N N . ASN A 1 95 ? 5.487 -10.693 4.011 1.00 93.62 95 ASN A N 1
ATOM 715 C CA . ASN A 1 95 ? 4.909 -10.936 5.330 1.00 93.62 95 ASN A CA 1
ATOM 716 C C . ASN A 1 95 ? 4.699 -9.632 6.111 1.00 93.62 95 ASN A C 1
ATOM 718 O O . ASN A 1 95 ? 3.640 -9.453 6.716 1.00 93.62 95 ASN A O 1
ATOM 722 N N . TYR A 1 96 ? 5.641 -8.690 6.020 1.00 93.62 96 TYR A N 1
ATOM 723 C CA . TYR A 1 96 ? 5.515 -7.349 6.587 1.00 93.62 96 TYR A CA 1
ATOM 724 C C . TYR A 1 96 ? 4.270 -6.627 6.059 1.00 93.62 96 TYR A C 1
ATOM 726 O O . TYR A 1 96 ? 3.455 -6.135 6.838 1.00 93.62 96 TYR A O 1
ATOM 734 N N . LEU A 1 97 ? 4.066 -6.622 4.738 1.00 94.88 97 LEU A N 1
ATOM 735 C CA . LEU A 1 97 ? 2.925 -5.952 4.106 1.00 94.88 97 LEU A CA 1
ATOM 736 C C . LEU A 1 97 ? 1.581 -6.600 4.462 1.00 94.88 97 LEU A C 1
ATOM 738 O O . LEU A 1 97 ? 0.579 -5.903 4.636 1.00 94.88 97 LEU A O 1
ATOM 742 N N . ARG A 1 98 ? 1.536 -7.930 4.602 1.00 94.62 98 ARG A N 1
ATOM 743 C CA . ARG A 1 98 ? 0.325 -8.630 5.059 1.00 94.62 98 ARG A CA 1
ATOM 744 C C . ARG A 1 98 ? 0.012 -8.310 6.520 1.00 94.62 98 ARG A C 1
ATOM 746 O O . ARG A 1 98 ? -1.149 -8.059 6.843 1.00 94.62 98 ARG A O 1
ATOM 753 N N . LEU A 1 99 ? 1.030 -8.238 7.383 1.00 93.06 99 LEU A N 1
ATOM 754 C CA . LEU A 1 99 ? 0.860 -7.795 8.768 1.00 93.06 99 LEU A CA 1
ATOM 755 C C . LEU A 1 99 ? 0.388 -6.334 8.838 1.00 93.06 99 LEU A C 1
ATOM 757 O O . LEU A 1 99 ? -0.525 -6.018 9.600 1.00 93.06 99 LEU A O 1
ATOM 761 N N . TYR A 1 100 ? 0.944 -5.460 7.997 1.00 93.94 100 TYR A N 1
ATOM 762 C CA . TYR A 1 100 ? 0.493 -4.076 7.861 1.00 93.94 100 TYR A CA 1
ATOM 763 C C . TYR A 1 100 ? -0.993 -4.002 7.500 1.00 93.94 100 TYR A C 1
ATOM 765 O O . TYR A 1 100 ? -1.771 -3.346 8.195 1.00 93.94 100 TYR A O 1
ATOM 773 N N . ALA A 1 101 ? -1.422 -4.729 6.466 1.00 94.62 101 ALA A N 1
ATOM 774 C CA . ALA A 1 101 ? -2.825 -4.777 6.064 1.00 94.62 101 ALA A CA 1
ATOM 775 C C . ALA A 1 101 ? -3.737 -5.332 7.173 1.00 94.62 101 ALA A C 1
ATOM 777 O O . ALA A 1 101 ? -4.852 -4.836 7.369 1.00 94.62 101 ALA A O 1
ATOM 778 N N . LEU A 1 102 ? -3.272 -6.327 7.934 1.00 93.19 102 LEU A N 1
ATOM 779 C CA . LEU A 1 102 ? -4.002 -6.867 9.080 1.00 93.19 102 LEU A CA 1
ATOM 780 C C . LEU A 1 102 ? -4.225 -5.805 10.165 1.00 93.19 102 LEU A C 1
ATOM 782 O O . LEU A 1 102 ? -5.346 -5.654 10.655 1.00 93.19 102 LEU A O 1
ATOM 786 N N . TYR A 1 103 ? -3.195 -5.037 10.521 1.00 92.06 103 TYR A N 1
ATOM 787 C CA . TYR A 1 103 ? -3.333 -3.959 11.502 1.00 92.06 103 TYR A CA 1
ATOM 788 C C . TYR A 1 103 ? -4.281 -2.866 11.014 1.00 92.06 103 TYR A C 1
ATOM 790 O O . TYR A 1 103 ? -5.247 -2.547 11.709 1.00 92.06 103 TYR A O 1
ATOM 798 N N . ARG A 1 104 ? -4.097 -2.374 9.784 1.00 93.19 104 ARG A N 1
ATOM 799 C CA . ARG A 1 104 ? -4.957 -1.321 9.215 1.00 93.19 104 ARG A CA 1
ATOM 800 C C . ARG A 1 104 ? -6.412 -1.752 9.079 1.00 93.19 104 ARG A C 1
ATOM 802 O O . ARG A 1 104 ? -7.319 -0.975 9.367 1.00 93.19 104 ARG A O 1
ATOM 809 N N . SER A 1 105 ? -6.658 -3.000 8.687 1.00 92.25 105 SER A N 1
ATOM 810 C CA . SER A 1 105 ? -8.021 -3.537 8.632 1.00 92.25 105 SER A CA 1
ATOM 811 C C . SER A 1 105 ? -8.643 -3.701 10.020 1.00 92.25 105 SER A C 1
ATOM 813 O O . SER A 1 105 ? -9.826 -3.413 10.190 1.00 92.25 105 SER A O 1
ATOM 815 N N . SER A 1 106 ? -7.861 -4.092 11.027 1.00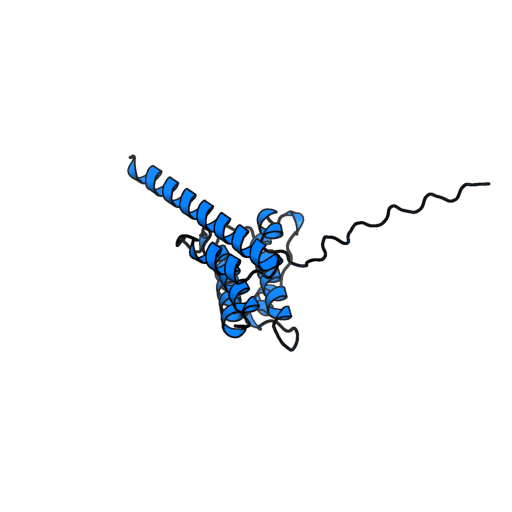 91.44 106 SER A N 1
ATOM 816 C CA . SER A 1 106 ? -8.355 -4.232 12.400 1.00 91.44 106 SER A CA 1
ATOM 817 C C . SER A 1 106 ? -8.760 -2.878 12.991 1.00 91.44 106 SER A C 1
ATOM 819 O O . SER A 1 106 ? -9.837 -2.779 13.574 1.00 91.44 106 SER A O 1
ATOM 821 N N . GLU A 1 107 ? -7.976 -1.819 12.760 1.00 90.19 107 GLU A N 1
ATOM 822 C CA . GLU A 1 107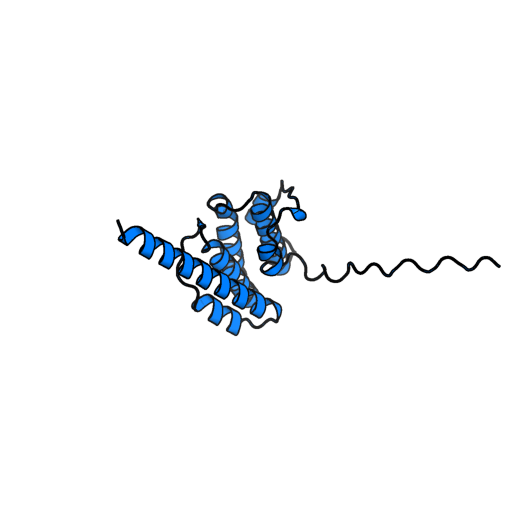 ? -8.249 -0.451 13.239 1.00 90.19 107 GLU A CA 1
ATOM 823 C C . GLU A 1 107 ? -9.605 0.105 12.769 1.00 90.19 107 GLU A C 1
ATOM 825 O O . GLU A 1 107 ? -10.278 0.824 13.506 1.00 90.19 107 GLU A O 1
ATOM 830 N N . VAL A 1 108 ? -10.038 -0.238 11.552 1.00 89.00 108 VAL A N 1
ATOM 831 C CA . VAL A 1 108 ? -11.290 0.285 10.975 1.00 89.00 108 VAL A CA 1
ATOM 832 C C . VAL A 1 108 ? -12.520 -0.578 11.278 1.00 89.00 108 VAL A C 1
ATOM 834 O O . VAL A 1 108 ? -13.655 -0.124 11.080 1.00 89.00 108 VAL A O 1
ATOM 837 N N . THR A 1 109 ? -12.331 -1.815 11.739 1.00 86.62 109 THR A N 1
ATOM 838 C CA . THR A 1 109 ? -13.419 -2.757 12.060 1.00 86.62 109 THR A CA 1
ATOM 839 C C . THR A 1 109 ? -13.949 -2.553 13.480 1.00 86.62 109 THR A C 1
ATOM 841 O O . THR A 1 109 ? -13.188 -2.273 14.400 1.00 86.62 109 THR A O 1
ATOM 844 N N . LYS A 1 110 ? -15.270 -2.695 13.676 1.00 79.19 110 LYS A N 1
ATOM 845 C CA . LYS A 1 110 ? -15.921 -2.441 14.979 1.00 79.19 110 LYS A CA 1
ATOM 846 C C . LYS A 1 110 ? -15.410 -3.370 16.086 1.00 79.19 110 LYS A C 1
ATOM 848 O O . LYS A 1 110 ? -15.149 -2.902 17.186 1.00 79.19 110 LYS A O 1
ATOM 853 N N . ASP A 1 111 ? -15.185 -4.641 15.761 1.00 81.62 111 ASP A N 1
ATOM 854 C CA . ASP A 1 111 ? -14.746 -5.661 16.725 1.00 81.62 111 ASP A CA 1
ATOM 855 C C . ASP A 1 111 ? -13.216 -5.776 16.819 1.00 81.62 111 ASP A C 1
ATOM 857 O O . ASP A 1 111 ? -12.698 -6.748 17.365 1.00 81.62 111 ASP A O 1
ATOM 861 N N . ARG A 1 112 ? -12.478 -4.825 16.222 1.00 81.00 112 ARG A N 1
ATOM 862 C CA . ARG A 1 112 ? -11.018 -4.891 16.025 1.00 81.00 112 ARG A CA 1
ATOM 863 C C . ARG A 1 112 ? -10.545 -6.198 15.381 1.00 81.00 112 ARG A C 1
ATOM 865 O O . ARG A 1 112 ? -9.415 -6.636 15.588 1.00 81.00 112 ARG A O 1
ATOM 872 N N . LYS A 1 113 ? -11.419 -6.826 14.596 1.00 85.06 113 LYS A N 1
ATOM 873 C CA . LYS A 1 113 ? -11.182 -8.107 13.947 1.00 85.06 113 LYS A CA 1
ATOM 874 C C . LYS A 1 113 ? -11.109 -7.902 12.443 1.00 85.06 113 LYS A C 1
ATOM 876 O O . LYS A 1 113 ? -12.120 -7.645 11.792 1.00 85.06 113 LYS A O 1
ATOM 881 N N . ALA A 1 114 ? -9.910 -8.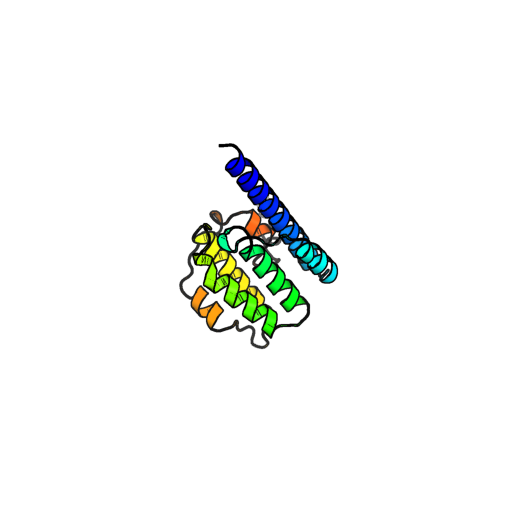069 11.899 1.00 87.38 114 ALA A N 1
ATOM 882 C CA . ALA A 1 114 ? -9.687 -8.063 10.463 1.00 87.38 114 ALA A CA 1
ATOM 883 C C . ALA A 1 114 ? -10.538 -9.123 9.721 1.00 87.38 114 ALA A C 1
ATOM 885 O O . ALA A 1 1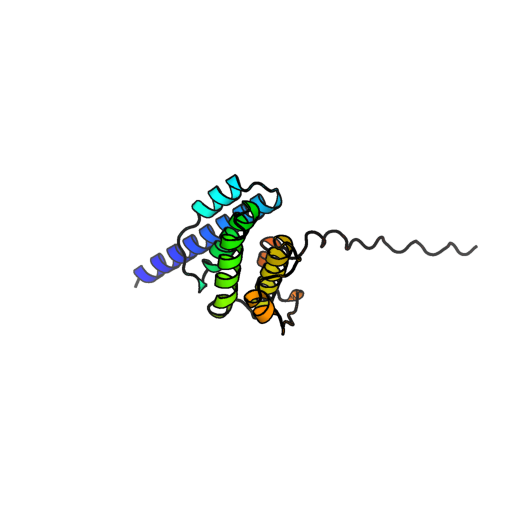14 ? -10.889 -10.165 10.305 1.00 87.38 114 ALA A O 1
ATOM 886 N N . PRO A 1 115 ? -10.823 -8.896 8.420 1.00 89.69 115 PRO A N 1
ATOM 887 C CA . PRO A 1 115 ? -11.413 -9.893 7.527 1.00 89.69 115 PRO A CA 1
ATOM 888 C C . PRO A 1 115 ? -10.731 -11.260 7.642 1.00 89.69 115 PRO A C 1
ATOM 890 O O . PRO A 1 115 ? -9.525 -11.341 7.885 1.00 89.69 115 PRO A O 1
ATOM 893 N N . MET A 1 116 ? -11.507 -12.337 7.492 1.00 91.50 116 MET A N 1
ATOM 894 C CA . MET A 1 116 ? -10.987 -13.705 7.618 1.00 91.50 116 MET A CA 1
ATOM 895 C C . MET A 1 116 ? -9.858 -13.960 6.624 1.00 91.50 116 MET A C 1
ATOM 897 O O . MET A 1 116 ? -8.840 -14.529 6.987 1.00 91.50 116 MET A O 1
ATOM 901 N N . GLU A 1 117 ? -10.011 -13.455 5.411 1.00 91.25 117 GLU A N 1
ATOM 902 C CA . GLU A 1 117 ? -9.071 -13.586 4.310 1.00 91.25 117 GLU A CA 1
ATOM 903 C C . GLU A 1 117 ? -7.697 -13.012 4.678 1.00 91.25 117 GLU A C 1
ATOM 905 O O . GLU A 1 117 ? -6.682 -13.663 4.461 1.00 91.25 117 GLU A O 1
ATOM 910 N N . LEU A 1 118 ? -7.649 -11.831 5.311 1.00 90.62 118 LEU A N 1
ATOM 911 C CA . LEU A 1 118 ? -6.385 -11.257 5.791 1.00 90.62 118 LEU A CA 1
ATOM 912 C C . LEU A 1 118 ? -5.812 -12.037 6.977 1.00 90.62 118 LEU A C 1
ATOM 914 O O . LEU A 1 118 ? -4.597 -12.153 7.090 1.00 90.62 118 LEU A O 1
ATOM 918 N N . ARG A 1 119 ? -6.664 -12.583 7.853 1.00 90.44 119 ARG A N 1
ATOM 919 C CA . ARG A 1 119 ? -6.214 -13.398 8.992 1.00 90.44 119 ARG A CA 1
ATOM 920 C C . ARG A 1 119 ? -5.582 -14.710 8.539 1.00 90.44 119 ARG A C 1
ATOM 922 O O . ARG A 1 119 ? -4.493 -15.013 9.001 1.00 90.44 119 ARG A O 1
ATOM 929 N N . MET A 1 120 ? -6.204 -15.414 7.596 1.00 90.44 120 MET A N 1
ATOM 930 C CA . MET A 1 120 ? -5.666 -16.648 7.012 1.00 90.44 120 MET A CA 1
ATOM 931 C C . MET A 1 120 ? -4.349 -16.411 6.287 1.00 90.44 120 MET A C 1
ATOM 933 O O . MET A 1 120 ? -3.451 -17.242 6.347 1.00 90.44 120 MET A O 1
ATOM 937 N N . LEU A 1 121 ? -4.211 -15.254 5.629 1.00 88.44 121 LEU A N 1
ATOM 938 C CA . LEU A 1 121 ? -2.930 -14.888 5.049 1.00 88.44 121 LEU A CA 1
ATOM 939 C C . LEU A 1 121 ? -1.859 -14.782 6.137 1.00 88.44 121 LEU A C 1
ATOM 941 O O . LEU A 1 121 ? -0.738 -15.126 5.827 1.00 88.44 121 LEU A O 1
ATOM 945 N N . VAL A 1 122 ? -2.187 -14.378 7.374 1.00 83.75 122 VAL A N 1
ATOM 946 C CA . VAL A 1 122 ? -1.237 -14.081 8.464 1.00 83.75 122 VAL A CA 1
ATOM 947 C C . VAL A 1 122 ? -0.991 -15.211 9.474 1.00 83.75 122 VAL A C 1
ATOM 949 O O . VAL A 1 122 ? -0.067 -15.107 10.280 1.00 83.75 122 VAL A O 1
ATOM 952 N N . GLU A 1 123 ? -1.750 -16.305 9.418 1.00 67.31 123 GLU A N 1
ATOM 953 C CA . GLU A 1 123 ? -1.776 -17.346 10.463 1.00 67.31 123 GLU A CA 1
ATOM 954 C C . GLU A 1 123 ? -0.424 -18.039 10.745 1.00 67.31 123 GLU A C 1
ATOM 956 O O . GLU A 1 123 ? -0.190 -18.421 11.888 1.00 67.31 123 GLU A O 1
ATOM 961 N N . ASP A 1 124 ? 0.506 -18.096 9.782 1.00 65.75 124 ASP A N 1
ATOM 962 C CA . ASP A 1 124 ? 1.810 -18.776 9.927 1.00 65.75 124 ASP A CA 1
ATOM 963 C C . ASP A 1 124 ? 3.037 -17.839 9.852 1.00 65.75 124 ASP A C 1
ATOM 965 O O . ASP A 1 124 ? 4.163 -18.273 9.569 1.00 65.75 124 ASP A O 1
ATOM 969 N N . PHE A 1 125 ? 2.871 -16.529 10.075 1.00 67.50 125 PHE A N 1
ATOM 970 C CA . PHE A 1 125 ? 3.966 -15.594 9.807 1.00 67.50 125 PHE A CA 1
ATOM 971 C C . PHE A 1 125 ? 5.067 -15.541 10.859 1.00 67.50 125 PHE A C 1
ATOM 973 O O . PHE A 1 125 ? 4.912 -15.054 11.975 1.00 67.50 125 PHE A O 1
ATOM 980 N N . ARG A 1 126 ? 6.255 -15.942 10.401 1.00 78.00 126 ARG A N 1
ATOM 981 C CA . ARG A 1 126 ? 7.551 -15.523 10.925 1.00 78.00 126 ARG A CA 1
ATOM 982 C C . ARG A 1 126 ? 8.284 -14.781 9.818 1.00 78.00 126 ARG A C 1
ATOM 984 O O . ARG A 1 126 ? 8.363 -15.278 8.691 1.00 78.00 126 ARG A O 1
ATOM 991 N N . PHE A 1 127 ? 8.784 -13.600 10.138 1.00 84.50 127 PHE A N 1
ATOM 992 C CA . PHE A 1 127 ? 9.677 -12.838 9.280 1.00 84.50 127 PHE A CA 1
ATOM 993 C C . PHE A 1 127 ? 10.646 -12.047 10.150 1.00 84.50 127 PHE A C 1
ATOM 995 O O . PHE A 1 127 ? 10.336 -11.724 11.300 1.00 84.50 127 PHE A O 1
ATOM 1002 N N . ASP A 1 128 ? 11.824 -11.779 9.611 1.00 84.00 128 ASP A N 1
ATOM 1003 C CA . ASP A 1 128 ? 12.841 -10.993 10.292 1.00 84.00 128 ASP A CA 1
ATOM 1004 C C . ASP A 1 128 ? 12.670 -9.517 9.924 1.00 84.00 128 ASP A C 1
ATOM 1006 O O . ASP A 1 128 ? 12.835 -9.117 8.773 1.00 84.00 128 ASP A O 1
ATOM 1010 N N . HIS A 1 129 ? 12.343 -8.686 10.914 1.00 81.69 129 HIS A N 1
ATOM 1011 C CA . HIS A 1 129 ? 12.157 -7.247 10.725 1.00 81.69 129 HIS A CA 1
ATOM 1012 C C . HIS A 1 129 ? 13.424 -6.529 10.234 1.00 81.69 129 HIS A C 1
ATOM 1014 O O . HIS A 1 129 ? 13.314 -5.459 9.634 1.00 81.69 129 HIS A O 1
ATOM 1020 N N . THR A 1 130 ? 14.611 -7.093 10.479 1.00 85.38 130 THR A N 1
ATOM 1021 C CA . THR A 1 130 ? 15.886 -6.534 10.006 1.00 85.38 130 THR A CA 1
ATOM 1022 C C . THR A 1 130 ? 16.101 -6.756 8.511 1.00 85.38 130 THR A C 1
ATOM 1024 O O . THR A 1 130 ? 16.815 -5.978 7.882 1.00 85.38 130 THR A O 1
ATOM 1027 N N . LEU A 1 131 ? 15.444 -7.770 7.937 1.00 88.88 131 LEU A N 1
ATOM 1028 C CA . LEU A 1 131 ? 15.512 -8.107 6.514 1.00 88.88 131 LEU A CA 1
ATOM 1029 C C . LEU A 1 131 ? 14.441 -7.396 5.677 1.00 88.88 131 LEU A C 1
ATOM 1031 O O . LEU A 1 131 ? 14.475 -7.486 4.453 1.00 88.88 131 LEU A O 1
ATOM 1035 N N . VAL A 1 132 ? 13.512 -6.679 6.318 1.00 91.81 132 VAL A N 1
ATOM 1036 C CA . VAL A 1 132 ? 12.489 -5.886 5.626 1.00 91.81 132 VAL A CA 1
ATOM 1037 C C . VAL A 1 132 ? 13.109 -4.616 5.055 1.00 91.81 132 VAL A C 1
ATOM 1039 O O . VAL A 1 132 ? 13.755 -3.845 5.781 1.00 91.81 132 VAL A O 1
ATOM 1042 N N . ASP A 1 133 ? 12.827 -4.358 3.779 1.00 92.88 133 ASP A N 1
ATOM 1043 C CA . ASP A 1 133 ? 13.274 -3.163 3.074 1.00 92.88 133 ASP A CA 1
ATOM 1044 C C . ASP A 1 133 ? 12.925 -1.889 3.884 1.00 92.88 133 ASP A C 1
ATOM 1046 O O . ASP A 1 133 ? 11.753 -1.651 4.219 1.00 92.88 133 ASP A O 1
ATOM 1050 N N . PRO A 1 134 ? 13.923 -1.050 4.235 1.00 90.75 134 PRO A N 1
ATOM 1051 C CA . PRO A 1 134 ? 13.702 0.194 4.967 1.00 90.75 134 PRO A CA 1
ATOM 1052 C C . PRO A 1 134 ? 12.673 1.130 4.321 1.00 90.75 134 PRO A C 1
ATOM 1054 O O . PRO A 1 134 ? 11.952 1.821 5.041 1.00 90.75 134 PRO A O 1
ATOM 1057 N N . ILE A 1 135 ? 12.564 1.137 2.988 1.00 89.19 135 ILE A N 1
ATOM 1058 C CA . ILE A 1 135 ? 11.589 1.959 2.261 1.00 89.19 135 ILE A CA 1
ATOM 1059 C C . ILE A 1 135 ? 10.166 1.508 2.601 1.00 89.19 135 ILE A C 1
ATOM 1061 O O . ILE A 1 135 ? 9.304 2.341 2.873 1.00 89.19 135 ILE A O 1
ATOM 1065 N N . LEU A 1 136 ? 9.918 0.197 2.685 1.00 91.69 136 LEU A N 1
ATOM 1066 C CA . LEU A 1 136 ? 8.603 -0.320 3.077 1.00 91.69 136 LEU A CA 1
ATOM 1067 C C . LEU A 1 136 ? 8.255 0.043 4.512 1.00 91.69 136 LEU A C 1
ATOM 1069 O O . LEU A 1 136 ? 7.102 0.362 4.797 1.00 91.69 136 LEU A O 1
ATOM 1073 N N . ARG A 1 137 ? 9.247 0.037 5.406 1.00 89.44 137 ARG A N 1
ATOM 1074 C CA . ARG A 1 137 ? 9.043 0.440 6.800 1.00 89.44 137 ARG A CA 1
ATOM 1075 C C . ARG A 1 137 ? 8.726 1.924 6.942 1.00 89.44 137 ARG A C 1
ATOM 1077 O O . ARG A 1 137 ? 7.938 2.276 7.814 1.00 89.44 137 ARG A O 1
ATOM 1084 N N . ARG A 1 138 ? 9.296 2.768 6.078 1.00 89.19 138 ARG A N 1
ATOM 1085 C CA . ARG A 1 138 ? 8.997 4.203 5.998 1.00 89.19 138 ARG A CA 1
ATOM 1086 C C . ARG A 1 138 ? 7.592 4.459 5.450 1.00 89.19 138 ARG A C 1
ATOM 1088 O O . ARG A 1 138 ? 6.831 5.207 6.056 1.00 89.19 138 ARG A O 1
ATOM 1095 N N . ASP A 1 139 ? 7.247 3.839 4.324 1.00 88.56 139 ASP A N 1
ATOM 1096 C CA . ASP A 1 139 ? 6.003 4.140 3.603 1.00 88.56 139 ASP A CA 1
ATOM 1097 C C . ASP A 1 139 ? 4.782 3.448 4.239 1.00 88.56 139 ASP A C 1
ATOM 1099 O O . ASP A 1 139 ? 3.678 3.992 4.241 1.00 88.56 139 ASP A O 1
ATOM 1103 N N . PHE A 1 140 ? 4.969 2.261 4.828 1.00 91.31 140 PHE A N 1
ATOM 1104 C CA . PHE A 1 140 ? 3.906 1.409 5.374 1.00 91.31 140 PHE A CA 1
ATOM 1105 C C . PHE A 1 140 ? 4.156 1.042 6.844 1.00 91.31 140 PHE A C 1
ATOM 1107 O O . PHE A 1 140 ? 4.216 -0.125 7.219 1.00 91.31 140 PHE A O 1
ATOM 1114 N N . VAL A 1 141 ? 4.251 2.055 7.705 1.00 89.12 141 VAL A N 1
ATOM 1115 C CA . VAL A 1 141 ? 4.550 1.905 9.141 1.00 89.12 141 VAL A CA 1
ATOM 1116 C C . VAL A 1 141 ? 3.531 1.003 9.870 1.00 89.12 141 VAL A C 1
ATOM 1118 O O . VAL A 1 141 ? 2.327 1.284 9.857 1.00 89.12 141 VAL A O 1
ATOM 1121 N N . LEU A 1 142 ? 3.993 -0.046 10.571 1.00 84.94 142 LEU A N 1
ATOM 1122 C CA . LEU A 1 142 ? 3.140 -0.986 11.331 1.00 84.94 142 LEU A CA 1
ATOM 1123 C C . LEU A 1 142 ? 2.490 -0.374 12.581 1.00 84.94 142 LEU A C 1
ATOM 1125 O O . LEU A 1 142 ? 1.328 -0.657 12.868 1.00 84.94 142 LEU A O 1
ATOM 1129 N N . ARG A 1 143 ? 3.218 0.448 13.341 1.00 70.25 143 ARG A N 1
ATOM 1130 C CA . ARG A 1 143 ? 2.714 1.180 14.514 1.00 70.25 143 ARG A CA 1
ATOM 1131 C C . ARG A 1 143 ? 3.367 2.555 14.562 1.00 70.25 143 ARG A C 1
ATOM 1133 O O . ARG A 1 143 ? 4.568 2.652 14.365 1.00 70.25 143 ARG A O 1
ATOM 1140 N N . LYS A 1 144 ? 2.614 3.598 14.932 1.00 53.03 144 LYS A N 1
ATOM 1141 C CA . LYS A 1 144 ? 3.152 4.949 15.217 1.00 53.03 144 LYS A CA 1
ATOM 1142 C C . LYS A 1 144 ? 4.151 4.990 16.402 1.00 53.03 144 LYS A C 1
ATOM 1144 O O . LYS A 1 144 ? 4.555 6.066 16.801 1.00 53.03 144 LYS A O 1
ATOM 1149 N N . ALA A 1 145 ? 4.513 3.851 16.999 1.00 42.62 145 ALA A N 1
ATOM 1150 C CA . ALA A 1 145 ? 5.160 3.755 18.309 1.00 42.62 145 ALA A CA 1
ATOM 1151 C C . ALA A 1 145 ? 6.599 3.205 18.281 1.00 42.62 145 ALA A C 1
ATOM 1153 O O . ALA A 1 145 ? 7.081 2.767 19.320 1.00 42.62 145 ALA A O 1
ATOM 1154 N N . ASP A 1 146 ? 7.295 3.254 17.143 1.00 39.47 146 ASP A N 1
ATOM 1155 C CA . ASP A 1 146 ? 8.758 3.067 17.146 1.00 39.47 146 ASP A CA 1
ATOM 1156 C C . ASP A 1 146 ? 9.510 4.334 17.629 1.00 39.47 146 ASP A C 1
ATOM 1158 O O . ASP A 1 146 ? 10.732 4.332 17.709 1.00 39.47 146 ASP A O 1
ATOM 1162 N N . GLU A 1 147 ? 8.798 5.393 18.047 1.00 38.34 147 GLU A N 1
ATOM 1163 C CA . GLU A 1 147 ? 9.362 6.573 18.735 1.00 38.34 147 GLU A CA 1
ATOM 1164 C C . GLU A 1 147 ? 9.512 6.413 20.265 1.00 38.34 147 GLU A C 1
ATOM 1166 O O . GLU A 1 147 ? 10.029 7.309 20.921 1.00 38.34 147 GLU A O 1
ATOM 1171 N N . LEU A 1 148 ? 9.103 5.290 20.874 1.00 40.12 148 LEU A N 1
ATOM 1172 C CA . LEU A 1 148 ? 9.177 5.096 22.339 1.00 40.12 148 LEU A CA 1
ATOM 1173 C C . LEU A 1 148 ? 10.164 4.010 22.789 1.00 40.12 148 LEU A C 1
ATOM 1175 O O . LEU A 1 148 ? 9.991 3.401 23.843 1.00 40.12 148 LEU A O 1
ATOM 1179 N N . ALA A 1 149 ? 11.229 3.792 22.019 1.00 38.12 149 ALA A N 1
ATOM 1180 C CA . ALA A 1 149 ? 12.393 3.034 22.475 1.00 38.12 149 ALA A CA 1
ATOM 1181 C C . ALA A 1 149 ? 13.608 3.937 22.761 1.00 38.12 149 ALA A C 1
ATOM 1183 O O . ALA A 1 149 ? 14.744 3.492 22.650 1.00 38.12 149 ALA A O 1
ATOM 1184 N N . GLU A 1 150 ? 13.399 5.186 23.188 1.00 39.97 150 GLU A N 1
ATOM 1185 C CA . GLU A 1 150 ? 14.376 5.824 24.074 1.00 39.97 150 GLU A CA 1
ATOM 1186 C C . GLU A 1 150 ? 14.174 5.237 25.473 1.00 39.97 150 GLU A C 1
ATOM 1188 O O . GLU A 1 150 ? 13.427 5.757 26.301 1.00 39.97 150 GLU A O 1
ATOM 1193 N N . THR A 1 151 ? 14.809 4.097 25.749 1.00 48.38 151 THR A N 1
ATOM 1194 C CA . THR A 1 151 ? 15.046 3.718 27.143 1.00 48.38 151 THR A CA 1
ATOM 1195 C C . THR A 1 151 ? 15.826 4.866 27.788 1.00 48.38 151 THR A C 1
ATOM 1197 O O . THR A 1 151 ? 16.912 5.172 27.284 1.00 48.38 151 THR A O 1
ATOM 1200 N N . PRO A 1 152 ? 15.326 5.514 28.860 1.00 60.22 152 PRO A N 1
ATOM 1201 C CA . PRO A 1 152 ? 16.119 6.512 29.563 1.00 60.22 152 PRO A CA 1
ATOM 1202 C C . PRO A 1 152 ? 17.452 5.867 29.971 1.00 60.22 152 PRO A C 1
ATOM 1204 O O . PRO A 1 152 ? 17.454 4.690 30.358 1.00 60.22 152 PRO A O 1
ATOM 1207 N N . PRO A 1 153 ? 18.589 6.580 29.847 1.00 68.69 153 PRO A N 1
ATOM 1208 C CA . PRO A 1 153 ? 19.878 6.034 30.244 1.00 68.69 153 PRO A CA 1
ATOM 1209 C C . PRO A 1 153 ? 19.785 5.534 31.694 1.00 68.69 153 PRO A C 1
ATOM 1211 O O . PRO A 1 153 ? 19.103 6.169 32.508 1.00 68.69 153 PRO A O 1
ATOM 1214 N N . PRO A 1 154 ? 20.415 4.392 32.030 1.00 75.50 154 PRO A N 1
ATOM 1215 C CA . PRO A 1 154 ? 20.371 3.870 33.388 1.00 75.50 154 PRO A CA 1
ATOM 1216 C C . PRO A 1 154 ? 20.836 4.958 34.369 1.00 75.50 154 PRO A C 1
ATOM 1218 O O . PRO A 1 154 ? 21.789 5.683 34.058 1.00 75.50 154 PRO A O 1
ATOM 1221 N N . PRO A 1 155 ? 20.172 5.111 35.531 1.00 78.25 155 PRO A N 1
ATOM 1222 C CA . PRO A 1 155 ? 20.578 6.102 36.517 1.00 78.25 155 PRO A CA 1
ATOM 1223 C C . PRO A 1 155 ? 22.045 5.868 36.913 1.00 78.25 155 PRO A C 1
ATOM 1225 O O . PRO A 1 155 ? 22.474 4.711 36.999 1.00 78.25 155 PRO A O 1
ATOM 1228 N N . PRO A 1 156 ? 22.826 6.940 37.142 1.00 77.06 156 PRO A N 1
ATOM 1229 C CA . PRO A 1 156 ? 24.211 6.802 37.566 1.00 77.06 156 PRO A CA 1
ATOM 1230 C C . PRO A 1 156 ? 24.276 5.977 38.862 1.00 77.06 156 PRO A C 1
ATOM 1232 O O . PRO A 1 156 ? 23.399 6.122 39.721 1.00 77.06 156 PRO A O 1
ATOM 1235 N N . PRO A 1 157 ? 25.284 5.097 39.013 1.00 77.56 157 PRO A N 1
ATOM 1236 C CA . PRO A 1 157 ? 25.430 4.295 40.218 1.00 77.56 157 PRO A CA 1
ATOM 1237 C C . PRO A 1 157 ? 25.542 5.210 41.448 1.00 77.56 157 PRO A C 1
ATOM 1239 O O . PRO A 1 157 ? 26.153 6.279 41.356 1.00 77.56 157 PRO A O 1
ATOM 1242 N N . PRO A 1 158 ? 24.951 4.822 42.594 1.00 72.75 158 PRO A N 1
ATOM 1243 C CA . PRO A 1 158 ? 25.023 5.621 43.808 1.00 72.75 158 PRO A CA 1
ATOM 1244 C C . PRO A 1 158 ? 26.487 5.847 44.188 1.00 72.75 158 PRO A C 1
ATOM 1246 O O . PRO A 1 158 ? 27.284 4.907 44.200 1.00 72.75 158 PRO A O 1
ATOM 1249 N N . ALA A 1 159 ? 26.834 7.103 44.479 1.00 69.56 159 ALA A N 1
ATOM 1250 C CA . ALA A 1 159 ? 28.154 7.453 44.978 1.00 69.56 159 ALA A CA 1
ATOM 1251 C C . ALA A 1 159 ? 28.420 6.655 46.261 1.00 69.56 159 ALA A C 1
ATOM 1253 O O . ALA A 1 159 ? 27.666 6.752 47.230 1.00 69.56 159 ALA A O 1
ATOM 1254 N N . VAL A 1 160 ? 29.463 5.827 46.232 1.00 64.44 160 VAL A N 1
ATOM 1255 C CA . VAL A 1 160 ? 29.965 5.139 47.421 1.00 64.44 160 VAL A CA 1
ATOM 1256 C C . VAL A 1 160 ? 30.503 6.221 48.359 1.00 64.44 160 VAL A C 1
ATOM 1258 O O . VAL A 1 160 ? 31.309 7.046 47.926 1.00 64.44 160 VAL A O 1
ATOM 1261 N N . ALA A 1 161 ? 29.977 6.254 49.584 1.00 58.88 161 ALA A N 1
ATOM 1262 C CA . ALA A 1 161 ? 30.394 7.164 50.650 1.00 58.88 161 ALA A CA 1
ATOM 1263 C C . ALA A 1 161 ? 31.846 6.921 51.086 1.00 58.88 161 ALA A C 1
ATOM 1265 O O . ALA A 1 161 ? 32.285 5.748 51.033 1.00 58.88 161 ALA A O 1
#